Protein AF-A0A3S4TDV4-F1 (afdb_monomer)

Foldseek 3Di:
DDPVPCPPDDPLVCQVVPAADEDAQDLPCLLCVVVSDLLRAAYDQPPPDPPGPPPCRVVSVVVSCVVNVPDPVSVCSHHPPSVCVVVVDDCCVVPPPVCVDPVNVVVVCPPPDRDDDDPPPPPPVDPDVVVVVVVVCVVVVDDD

Structure (mmCIF, N/CA/C/O backbone):
data_AF-A0A3S4TDV4-F1
#
_entry.id   AF-A0A3S4TDV4-F1
#
loop_
_atom_site.group_PDB
_atom_site.id
_atom_site.type_symbol
_atom_site.label_atom_id
_atom_site.label_alt_id
_atom_site.label_comp_id
_atom_site.label_asym_id
_atom_site.label_entity_id
_atom_site.label_seq_id
_atom_site.pdbx_PDB_ins_code
_atom_site.Cartn_x
_atom_site.Cartn_y
_atom_site.Cartn_z
_atom_site.occupancy
_atom_site.B_iso_or_equiv
_atom_site.auth_seq_id
_atom_site.auth_comp_id
_atom_site.auth_asym_id
_atom_site.auth_atom_id
_atom_site.pdbx_PDB_model_num
ATOM 1 N N . MET A 1 1 ? 13.095 -25.043 -1.433 1.00 52.72 1 MET A N 1
ATOM 2 C CA . MET A 1 1 ? 14.035 -24.519 -2.448 1.00 52.72 1 MET A CA 1
ATOM 3 C C . MET A 1 1 ? 15.422 -25.060 -2.149 1.00 52.72 1 MET A C 1
ATOM 5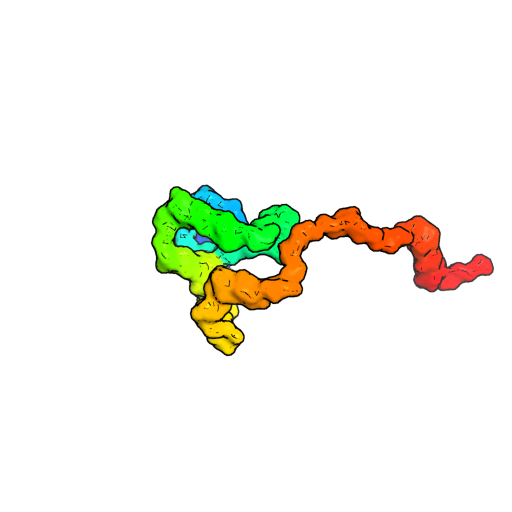 O O . MET A 1 1 ? 15.898 -24.873 -1.037 1.00 52.72 1 MET A O 1
ATOM 9 N N . ASP A 1 2 ? 16.032 -25.781 -3.090 1.00 49.34 2 ASP A N 1
ATOM 10 C CA . ASP A 1 2 ? 17.432 -26.214 -2.991 1.00 49.34 2 ASP A CA 1
ATOM 11 C C . ASP A 1 2 ? 18.361 -25.001 -3.207 1.00 49.34 2 ASP A C 1
AT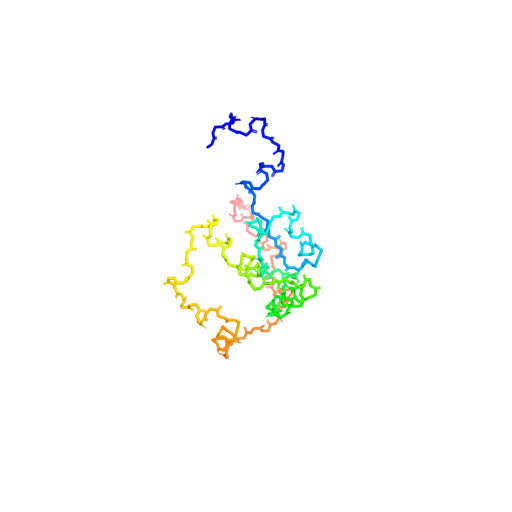OM 13 O O . ASP A 1 2 ? 18.101 -24.154 -4.064 1.00 49.34 2 ASP A O 1
ATOM 17 N N . ARG A 1 3 ? 19.457 -24.922 -2.440 1.00 55.34 3 ARG A N 1
ATOM 18 C CA . ARG A 1 3 ? 20.487 -23.867 -2.500 1.00 55.34 3 ARG A CA 1
ATOM 19 C C . ARG A 1 3 ? 21.127 -23.722 -3.891 1.00 55.34 3 ARG A C 1
ATOM 21 O O . ARG A 1 3 ? 21.822 -22.736 -4.130 1.00 55.34 3 ARG A O 1
ATOM 28 N N . ALA A 1 4 ? 20.915 -24.679 -4.794 1.00 60.81 4 ALA A N 1
ATOM 29 C CA . ALA A 1 4 ? 21.366 -24.628 -6.180 1.00 60.81 4 ALA A CA 1
ATOM 30 C C . ALA A 1 4 ? 20.599 -23.615 -7.061 1.00 60.81 4 ALA A C 1
ATOM 32 O O . ALA A 1 4 ? 21.203 -23.058 -7.973 1.00 60.81 4 ALA A O 1
ATOM 33 N N . GLY A 1 5 ? 19.318 -23.327 -6.786 1.00 66.56 5 GLY A N 1
ATOM 34 C CA . GLY A 1 5 ? 18.452 -22.558 -7.703 1.00 66.56 5 GLY A CA 1
ATOM 35 C C . GLY A 1 5 ? 18.740 -21.053 -7.802 1.00 66.56 5 GLY A C 1
ATOM 36 O O . GLY A 1 5 ? 18.458 -20.439 -8.826 1.00 66.56 5 GLY A O 1
ATOM 37 N N . LEU A 1 6 ? 19.341 -20.466 -6.764 1.00 72.94 6 LEU A N 1
ATOM 38 C CA . LEU A 1 6 ? 19.680 -19.036 -6.713 1.00 72.94 6 LEU A CA 1
ATOM 39 C C . LEU A 1 6 ? 21.114 -18.742 -7.185 1.00 72.94 6 LEU A C 1
ATOM 41 O O . LEU A 1 6 ? 21.485 -17.585 -7.386 1.00 72.94 6 LEU A O 1
ATOM 45 N N . ARG A 1 7 ? 21.959 -19.773 -7.344 1.00 74.12 7 ARG A N 1
ATOM 46 C CA . ARG A 1 7 ? 23.361 -19.589 -7.743 1.00 74.12 7 ARG A CA 1
ATOM 47 C C . ARG A 1 7 ? 23.437 -19.130 -9.199 1.00 74.12 7 ARG A C 1
ATOM 49 O O . ARG A 1 7 ? 22.991 -19.835 -10.093 1.00 74.12 7 ARG A O 1
ATOM 56 N N . GLY A 1 8 ? 24.065 -17.977 -9.429 1.00 81.88 8 GLY A N 1
ATOM 57 C CA . GLY A 1 8 ? 24.303 -17.426 -10.769 1.00 81.88 8 GLY A CA 1
ATOM 58 C C . GLY A 1 8 ? 23.221 -16.470 -11.278 1.00 81.88 8 GLY A C 1
ATOM 59 O O . GLY A 1 8 ? 23.403 -15.882 -12.341 1.00 81.88 8 GLY A O 1
ATOM 60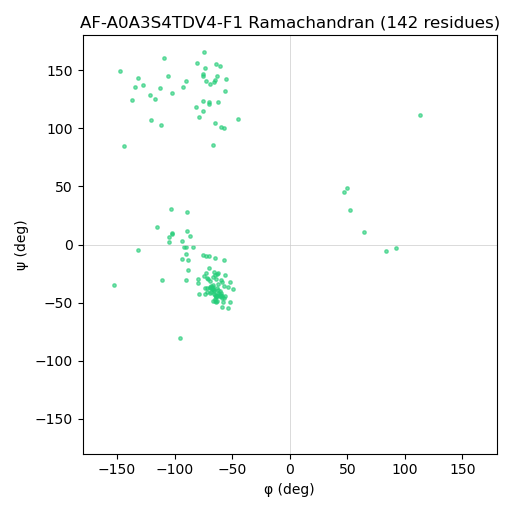 N N . GLN A 1 9 ? 22.136 -16.262 -10.527 1.00 85.69 9 GLN A N 1
ATOM 61 C CA . GLN A 1 9 ? 21.173 -15.209 -10.837 1.00 85.69 9 GLN A CA 1
ATOM 62 C C . GLN A 1 9 ? 21.728 -13.828 -10.461 1.00 85.69 9 GLN A C 1
ATOM 64 O O . GLN A 1 9 ? 22.456 -13.677 -9.477 1.00 85.69 9 GLN A O 1
ATOM 69 N N . ALA A 1 10 ? 21.358 -12.798 -11.227 1.00 91.31 10 ALA A N 1
ATOM 70 C CA . ALA A 1 10 ? 21.639 -11.419 -10.844 1.00 91.31 10 ALA A CA 1
ATOM 71 C C . ALA A 1 10 ? 20.872 -11.066 -9.559 1.00 91.31 10 ALA A C 1
ATOM 73 O O . ALA A 1 10 ? 19.706 -11.433 -9.419 1.00 91.31 10 ALA A O 1
ATOM 74 N N . ALA A 1 11 ? 21.491 -10.302 -8.654 1.00 90.94 11 ALA A N 1
ATOM 75 C CA . ALA A 1 11 ? 20.879 -9.920 -7.375 1.00 90.94 11 ALA A CA 1
ATOM 76 C C . ALA A 1 11 ? 19.498 -9.258 -7.545 1.00 90.94 11 ALA A C 1
ATOM 78 O O . ALA A 1 11 ? 18.582 -9.530 -6.777 1.00 90.94 11 ALA A O 1
ATOM 79 N N . LEU A 1 12 ? 19.324 -8.449 -8.595 1.00 90.06 12 LEU A N 1
ATOM 80 C CA . LEU A 1 12 ? 18.039 -7.831 -8.920 1.00 90.06 12 LEU A CA 1
ATOM 81 C C . LEU A 1 12 ? 16.971 -8.855 -9.345 1.00 90.06 12 LEU A C 1
ATOM 83 O O . LEU A 1 12 ? 15.802 -8.665 -9.031 1.00 90.06 12 LEU A O 1
ATOM 87 N N . GLY A 1 13 ? 17.355 -9.929 -10.042 1.00 91.06 13 GLY A N 1
ATOM 88 C CA . GLY A 1 13 ? 16.435 -11.016 -10.399 1.00 91.06 13 GLY A CA 1
ATOM 89 C C . GLY A 1 13 ? 15.943 -11.744 -9.152 1.00 91.06 13 GLY A C 1
ATOM 90 O O . GLY A 1 13 ? 14.741 -11.839 -8.932 1.00 91.06 13 GLY A O 1
ATOM 91 N N . VAL A 1 14 ? 16.877 -12.109 -8.268 1.00 93.19 14 VAL A N 1
ATOM 92 C CA . VAL A 1 14 ? 16.561 -12.706 -6.961 1.00 93.19 14 VAL A CA 1
ATOM 93 C C . VAL A 1 14 ? 15.632 -11.801 -6.148 1.00 93.19 14 VAL A C 1
ATOM 95 O O . VAL A 1 14 ? 14.659 -12.283 -5.576 1.00 93.19 14 VAL A O 1
ATOM 98 N N . PHE A 1 15 ? 15.899 -10.491 -6.113 1.00 93.75 15 PHE A N 1
ATOM 99 C CA . PHE A 1 15 ? 15.028 -9.525 -5.442 1.00 93.75 15 PHE A CA 1
ATOM 100 C C . PHE A 1 15 ? 13.608 -9.542 -6.027 1.00 93.75 15 PHE A C 1
ATOM 102 O O . PHE A 1 15 ? 12.643 -9.762 -5.299 1.00 93.75 15 PHE A O 1
ATOM 109 N N . ARG A 1 16 ? 13.483 -9.383 -7.350 1.00 92.94 16 ARG A N 1
ATOM 110 C CA . ARG A 1 16 ? 12.186 -9.302 -8.040 1.00 92.94 16 ARG A CA 1
ATOM 111 C C . ARG A 1 16 ? 11.356 -10.580 -7.933 1.00 92.94 16 ARG A C 1
ATOM 113 O O . ARG A 1 16 ? 10.133 -10.499 -7.934 1.00 92.94 16 ARG A O 1
ATOM 120 N N . GLU A 1 17 ? 11.992 -11.741 -7.827 1.00 92.81 17 GLU A N 1
ATOM 121 C CA . GLU A 1 17 ? 11.291 -13.028 -7.748 1.00 92.81 17 GLU A CA 1
ATOM 122 C C . GLU A 1 17 ? 10.931 -13.450 -6.317 1.00 92.81 17 GLU A C 1
ATOM 124 O O . GLU A 1 17 ? 10.037 -14.279 -6.133 1.00 92.81 17 GLU A O 1
ATOM 129 N N . HIS A 1 18 ? 11.616 -12.920 -5.297 1.00 93.88 18 HIS A N 1
ATOM 130 C CA . HIS A 1 18 ? 11.552 -13.494 -3.946 1.00 93.88 18 HIS A CA 1
ATOM 131 C C . HIS A 1 18 ? 11.304 -12.501 -2.813 1.00 93.88 18 HIS A C 1
ATOM 133 O O . HIS A 1 18 ? 11.130 -12.939 -1.676 1.00 93.88 18 HIS A O 1
ATOM 139 N N . PHE A 1 19 ? 11.257 -11.198 -3.091 1.00 96.19 19 PHE A N 1
ATOM 140 C CA . PHE A 1 19 ? 11.037 -10.182 -2.068 1.00 96.19 19 PHE A CA 1
ATOM 141 C C . PHE A 1 19 ? 9.796 -9.347 -2.377 1.00 96.19 19 PHE A C 1
ATOM 143 O O . PHE A 1 19 ? 9.651 -8.787 -3.465 1.00 96.19 19 PHE A O 1
ATOM 150 N N . LEU A 1 20 ? 8.923 -9.246 -1.377 1.00 97.56 20 LEU A N 1
ATOM 151 C CA . LEU A 1 20 ? 7.904 -8.213 -1.277 1.00 97.56 20 LEU A CA 1
ATOM 152 C C . LEU A 1 20 ? 8.397 -7.181 -0.262 1.00 97.56 20 LEU A C 1
ATOM 154 O O . LEU A 1 20 ? 8.826 -7.545 0.832 1.00 97.56 20 LEU A O 1
ATOM 158 N N . THR A 1 21 ? 8.348 -5.908 -0.627 1.00 96.81 21 THR A N 1
ATOM 159 C CA . THR A 1 21 ? 8.674 -4.787 0.255 1.00 96.81 21 THR A CA 1
ATOM 160 C C . THR A 1 21 ? 7.403 -4.081 0.679 1.00 96.81 21 THR A C 1
ATOM 162 O O . THR A 1 21 ? 6.480 -3.943 -0.128 1.00 96.81 21 THR A O 1
ATOM 165 N N . CYS A 1 22 ? 7.382 -3.591 1.910 1.00 96.19 22 CYS A N 1
ATOM 166 C CA . CYS A 1 22 ? 6.309 -2.766 2.430 1.00 96.19 22 CYS A CA 1
ATOM 167 C C . CYS A 1 22 ? 6.732 -1.305 2.625 1.00 96.19 22 CYS A C 1
ATOM 169 O O . CYS A 1 22 ? 7.925 -0.998 2.656 1.00 96.19 22 CYS A O 1
ATOM 171 N N . PHE A 1 23 ? 5.751 -0.407 2.707 1.00 95.62 23 PHE A N 1
ATOM 172 C CA . PHE A 1 23 ? 5.962 0.988 3.086 1.00 95.62 23 PHE A CA 1
ATOM 173 C C . PHE A 1 23 ? 4.753 1.538 3.851 1.00 95.62 23 PHE A C 1
ATOM 175 O O . PHE A 1 23 ? 3.617 1.154 3.567 1.00 95.62 23 PHE A O 1
ATOM 182 N N . ILE A 1 24 ? 5.013 2.477 4.766 1.00 93.38 24 ILE A N 1
ATOM 183 C CA . ILE A 1 24 ? 3.991 3.215 5.523 1.00 93.38 24 ILE A CA 1
ATOM 184 C C . ILE A 1 24 ? 3.715 4.543 4.805 1.00 93.38 24 ILE A C 1
ATOM 186 O O . ILE A 1 24 ? 2.783 4.637 4.008 1.00 93.38 24 ILE A O 1
ATOM 190 N N . ALA A 1 25 ? 4.580 5.541 5.011 1.00 87.00 25 ALA A N 1
ATOM 191 C CA . ALA A 1 25 ? 4.599 6.815 4.298 1.00 87.00 25 ALA A CA 1
ATOM 192 C C . ALA A 1 25 ? 5.952 6.970 3.593 1.00 87.00 25 ALA A C 1
ATOM 194 O O . ALA A 1 25 ? 6.968 7.202 4.245 1.00 87.00 25 ALA A O 1
ATOM 195 N N . ASP A 1 26 ? 5.984 6.827 2.267 1.00 93.69 26 ASP A N 1
ATOM 196 C CA . ASP A 1 26 ? 7.240 6.906 1.513 1.00 93.69 26 ASP A CA 1
ATOM 197 C C . ASP A 1 26 ? 7.067 7.571 0.135 1.00 93.69 26 ASP A C 1
ATOM 199 O O . ASP A 1 26 ? 6.921 6.893 -0.889 1.00 93.69 26 ASP A O 1
ATOM 203 N N . PRO A 1 27 ? 7.110 8.915 0.070 1.00 95.00 27 PRO A N 1
ATOM 204 C CA . PRO A 1 27 ? 7.056 9.636 -1.197 1.00 95.00 27 PRO A CA 1
ATOM 205 C C . PRO A 1 27 ? 8.183 9.260 -2.163 1.00 95.00 27 PRO A C 1
ATOM 207 O O . PRO A 1 27 ? 7.975 9.268 -3.375 1.00 95.00 27 PRO A O 1
ATOM 210 N N . VAL A 1 28 ? 9.371 8.921 -1.652 1.00 97.06 28 VAL A N 1
ATOM 211 C CA . VAL A 1 28 ? 10.551 8.625 -2.477 1.00 97.06 28 VAL A CA 1
ATOM 212 C C . VAL A 1 28 ? 10.471 7.209 -3.046 1.00 97.06 28 VAL A C 1
ATOM 214 O O . VAL A 1 28 ? 10.734 7.006 -4.236 1.00 97.06 28 VAL A O 1
ATOM 217 N N . GLY A 1 29 ? 10.062 6.232 -2.239 1.00 96.62 29 GLY A N 1
ATOM 218 C CA . GLY A 1 29 ? 9.795 4.867 -2.688 1.00 96.62 29 GLY A CA 1
ATOM 219 C C . GLY A 1 29 ? 8.703 4.829 -3.751 1.00 96.62 29 GLY A C 1
ATOM 220 O O . GLY A 1 29 ? 8.882 4.206 -4.797 1.00 96.62 29 GLY A O 1
ATOM 221 N N . VAL A 1 30 ? 7.619 5.591 -3.567 1.00 97.94 30 VAL A N 1
ATOM 222 C CA . VAL A 1 30 ? 6.552 5.698 -4.576 1.00 97.94 30 VAL A CA 1
ATOM 223 C C . VAL A 1 30 ? 7.028 6.426 -5.846 1.00 97.94 30 VAL A C 1
ATOM 225 O O . VAL A 1 30 ? 6.687 6.002 -6.958 1.00 97.94 30 VAL A O 1
ATOM 228 N N . ALA A 1 31 ? 7.874 7.455 -5.730 1.00 98.12 31 ALA A N 1
ATOM 229 C CA . ALA A 1 31 ? 8.505 8.107 -6.886 1.00 98.12 31 ALA A CA 1
ATOM 230 C C . ALA A 1 31 ? 9.409 7.148 -7.682 1.00 98.12 31 ALA A C 1
ATOM 232 O O . ALA A 1 31 ? 9.507 7.236 -8.906 1.00 98.12 31 ALA A O 1
ATOM 233 N N . THR A 1 32 ? 10.063 6.209 -6.993 1.00 97.81 32 THR A N 1
ATOM 234 C CA . THR A 1 32 ? 11.025 5.256 -7.574 1.00 97.81 32 THR A CA 1
ATOM 235 C C . THR A 1 32 ? 10.450 3.851 -7.788 1.00 97.81 32 THR A C 1
ATOM 237 O O . THR A 1 32 ? 11.179 2.933 -8.174 1.00 97.81 32 THR A O 1
ATOM 240 N N . ARG A 1 33 ? 9.131 3.677 -7.637 1.00 98.00 33 ARG A N 1
ATOM 241 C CA . ARG A 1 33 ? 8.421 2.384 -7.673 1.00 98.00 33 ARG A CA 1
ATOM 242 C C . ARG A 1 33 ? 8.712 1.513 -8.894 1.00 98.00 33 ARG A C 1
ATOM 244 O O . ARG A 1 33 ? 8.730 0.293 -8.786 1.00 98.00 33 ARG A O 1
ATOM 251 N N . HIS A 1 34 ? 8.977 2.103 -10.062 1.00 97.75 34 HIS A N 1
ATOM 252 C CA . HIS A 1 34 ? 9.315 1.339 -11.272 1.00 97.75 34 HIS A CA 1
ATOM 253 C C . HIS A 1 34 ? 10.736 0.769 -11.246 1.00 97.75 34 HIS A C 1
ATOM 255 O O . HIS A 1 34 ? 10.990 -0.262 -11.868 1.00 97.75 34 HIS A O 1
ATOM 261 N N . GLN A 1 35 ? 11.660 1.406 -10.521 1.00 96.38 35 GLN A N 1
ATOM 262 C CA . GLN A 1 35 ? 13.019 0.891 -10.332 1.00 96.38 35 GLN A CA 1
ATOM 263 C C . GLN A 1 35 ? 13.013 -0.305 -9.375 1.00 96.38 35 GLN A C 1
ATOM 265 O O . GLN A 1 35 ? 13.644 -1.325 -9.667 1.00 96.38 35 GLN A O 1
ATOM 270 N N . ILE A 1 36 ? 12.243 -0.192 -8.288 1.00 96.06 36 ILE A N 1
ATOM 271 C CA . ILE A 1 36 ? 11.998 -1.268 -7.319 1.00 96.06 36 ILE A CA 1
ATOM 272 C C . ILE A 1 36 ? 11.256 -2.428 -8.006 1.00 96.06 36 ILE A C 1
ATOM 274 O O . ILE A 1 36 ? 11.698 -3.574 -7.964 1.00 96.06 36 ILE A O 1
ATOM 278 N N . GLY A 1 37 ? 10.181 -2.102 -8.723 1.00 97.31 37 GLY A N 1
ATOM 279 C CA . GLY A 1 37 ? 9.235 -3.035 -9.323 1.00 97.31 37 GLY A CA 1
ATOM 280 C C . GLY A 1 37 ? 7.876 -2.902 -8.641 1.00 97.31 37 GLY A C 1
ATOM 281 O O . GLY A 1 37 ? 7.722 -3.286 -7.489 1.00 97.31 37 GLY A O 1
ATOM 282 N N . VAL A 1 38 ? 6.872 -2.386 -9.357 1.00 97.94 38 VAL A N 1
ATOM 283 C CA . VAL A 1 38 ? 5.527 -2.137 -8.796 1.00 97.94 38 VAL A CA 1
ATOM 284 C C . VAL A 1 38 ? 4.876 -3.420 -8.276 1.00 97.94 38 VAL A C 1
ATOM 286 O O . VAL A 1 38 ? 4.133 -3.386 -7.305 1.00 97.94 38 VAL A O 1
ATOM 289 N N . ASP A 1 39 ? 5.183 -4.569 -8.877 1.00 97.88 39 ASP A N 1
ATOM 290 C CA . ASP A 1 39 ? 4.707 -5.887 -8.443 1.00 97.88 39 ASP A CA 1
ATOM 291 C C . ASP A 1 39 ? 5.375 -6.391 -7.138 1.00 97.88 39 ASP A C 1
ATOM 293 O O . ASP A 1 39 ? 4.931 -7.370 -6.535 1.00 97.88 39 ASP A O 1
ATOM 297 N N . ASN A 1 40 ? 6.422 -5.719 -6.663 1.00 97.69 40 ASN A N 1
ATOM 298 C CA . ASN A 1 40 ? 7.160 -6.072 -5.451 1.00 97.69 40 ASN A CA 1
ATOM 299 C C . ASN A 1 40 ? 6.841 -5.149 -4.265 1.00 97.69 40 ASN A C 1
ATOM 301 O O . ASN A 1 40 ? 7.475 -5.284 -3.226 1.00 97.69 40 ASN A O 1
ATOM 305 N N . ILE A 1 41 ? 5.871 -4.237 -4.391 1.00 98.12 41 ILE A N 1
ATOM 306 C CA . ILE A 1 41 ? 5.539 -3.245 -3.359 1.00 98.12 41 ILE A CA 1
ATOM 307 C C . ILE A 1 41 ? 4.148 -3.517 -2.776 1.00 98.12 41 ILE A C 1
ATOM 309 O O . ILE A 1 41 ? 3.192 -3.719 -3.521 1.00 98.12 41 ILE A O 1
ATOM 313 N N . CYS A 1 42 ? 4.020 -3.472 -1.454 1.00 97.88 42 CYS A N 1
ATOM 314 C CA . CYS A 1 42 ? 2.750 -3.506 -0.735 1.00 97.88 42 CYS A CA 1
ATOM 315 C C . CYS A 1 42 ? 2.681 -2.329 0.243 1.00 97.88 42 CYS A C 1
ATOM 317 O O . CYS A 1 42 ? 3.652 -2.033 0.923 1.00 97.88 42 CYS A O 1
ATOM 319 N N . TRP A 1 43 ? 1.551 -1.649 0.345 1.00 97.44 43 TRP A N 1
ATOM 320 C CA . TRP A 1 43 ? 1.341 -0.691 1.421 1.00 97.44 43 TRP A CA 1
ATOM 321 C C . TRP A 1 43 ? 1.071 -1.430 2.737 1.00 97.44 43 TRP A C 1
ATOM 323 O O . TRP A 1 43 ? 0.430 -2.485 2.739 1.00 97.44 43 TRP A O 1
ATOM 333 N N . GLU A 1 44 ? 1.537 -0.871 3.851 1.00 95.31 44 GLU A N 1
ATOM 334 C CA . GLU A 1 44 ? 1.206 -1.334 5.195 1.00 95.31 44 GLU A CA 1
ATOM 335 C C . GLU A 1 44 ? 0.792 -0.169 6.100 1.00 95.31 44 GLU A C 1
ATOM 337 O O . GLU A 1 44 ? 1.330 0.933 6.029 1.00 95.31 44 GLU A O 1
ATOM 342 N N . ALA A 1 45 ? -0.177 -0.421 6.981 1.00 93.31 45 ALA A N 1
ATOM 343 C CA . ALA A 1 45 ? -0.641 0.583 7.936 1.00 93.31 45 ALA A CA 1
ATOM 344 C C . ALA A 1 45 ? 0.282 0.721 9.153 1.00 93.31 45 ALA A C 1
ATOM 346 O O . ALA A 1 45 ? 0.308 1.780 9.773 1.00 93.31 45 ALA A O 1
ATOM 347 N N . ASP A 1 46 ? 0.949 -0.377 9.520 1.00 93.44 46 ASP A N 1
ATOM 348 C CA . ASP A 1 46 ? 1.777 -0.537 10.722 1.00 93.44 46 ASP A CA 1
ATOM 349 C C . ASP A 1 46 ? 1.083 -0.162 12.051 1.00 93.44 46 ASP A C 1
ATOM 351 O O . ASP A 1 46 ? 1.684 0.277 13.028 1.00 93.44 46 ASP A O 1
ATOM 355 N N . TYR A 1 47 ? -0.239 -0.324 12.110 1.00 90.44 47 TYR A N 1
ATOM 356 C CA . TYR A 1 47 ? -1.011 -0.095 13.331 1.00 90.44 47 TYR A CA 1
ATOM 357 C C . TYR A 1 47 ? -0.702 -1.168 14.400 1.00 90.44 47 TYR A C 1
ATOM 359 O O . TYR A 1 47 ? -0.702 -2.354 14.061 1.00 90.44 47 TYR A O 1
ATOM 367 N N . PRO A 1 48 ? -0.543 -0.819 15.697 1.00 91.12 48 PRO A N 1
ATOM 368 C CA . PRO A 1 48 ? -0.753 0.493 16.317 1.00 91.12 48 PRO A CA 1
ATOM 369 C C . PRO A 1 48 ? 0.546 1.263 16.611 1.00 91.12 48 PRO A C 1
ATOM 371 O O . PRO A 1 48 ? 0.600 1.990 17.607 1.00 91.12 48 PRO A O 1
ATOM 374 N N . HIS A 1 49 ? 1.610 1.089 15.821 1.00 88.88 49 HIS A N 1
ATOM 375 C CA . HIS A 1 49 ? 2.864 1.789 16.092 1.00 88.88 49 HIS A CA 1
ATOM 376 C C . HIS A 1 49 ? 2.697 3.315 16.042 1.00 88.88 49 HIS A C 1
ATOM 378 O O . HIS A 1 49 ? 1.791 3.859 15.403 1.00 88.88 49 HIS A O 1
ATOM 384 N N . SER A 1 50 ? 3.565 4.023 16.768 1.00 84.69 50 SER A N 1
ATOM 385 C CA . SER A 1 50 ? 3.492 5.483 16.918 1.00 84.69 50 SER A CA 1
ATOM 386 C C . SER A 1 50 ? 3.742 6.251 15.621 1.00 84.69 50 SER A C 1
ATOM 388 O O . SER A 1 50 ? 3.331 7.400 15.504 1.00 84.69 50 SER A O 1
ATOM 390 N N . ASP A 1 51 ? 4.449 5.630 14.687 1.00 85.81 51 ASP A N 1
ATOM 391 C CA . ASP A 1 51 ? 4.743 6.098 13.335 1.00 85.81 51 ASP A CA 1
ATOM 392 C C . ASP A 1 51 ? 3.740 5.580 12.291 1.00 85.81 51 ASP A C 1
ATOM 394 O O . ASP A 1 51 ? 3.856 5.910 11.110 1.00 85.81 51 ASP A O 1
ATOM 398 N N . SER A 1 52 ? 2.713 4.833 12.714 1.00 88.81 52 SER A N 1
ATOM 399 C CA . SER A 1 52 ? 1.585 4.495 11.849 1.00 88.81 52 SER A CA 1
ATOM 400 C C . SER A 1 52 ? 0.810 5.746 11.437 1.00 88.81 52 SER A C 1
ATOM 402 O O . SER A 1 52 ? 0.751 6.754 12.143 1.00 88.81 52 SER A O 1
ATOM 404 N N . MET A 1 53 ? 0.127 5.658 10.298 1.00 90.62 53 MET A N 1
ATOM 405 C CA . MET A 1 53 ? -0.723 6.746 9.808 1.00 90.62 53 MET A CA 1
ATOM 406 C C . MET A 1 53 ? -2.155 6.692 10.365 1.00 90.62 53 MET A C 1
ATOM 408 O O . MET A 1 53 ? -3.026 7.439 9.914 1.00 90.62 53 MET A O 1
ATOM 412 N N . TRP A 1 54 ? -2.448 5.806 11.323 1.00 91.00 54 TRP A N 1
ATOM 413 C CA . TRP A 1 54 ? -3.792 5.675 11.887 1.00 91.00 54 TRP A CA 1
ATOM 414 C C . TRP A 1 54 ? -4.217 6.937 12.667 1.00 91.00 54 TRP A C 1
ATOM 416 O O . TRP A 1 54 ? -3.418 7.485 13.425 1.00 91.00 54 TRP A O 1
ATOM 426 N N . PRO A 1 55 ? -5.483 7.392 12.563 1.00 92.38 55 PRO A N 1
ATOM 427 C CA . PRO A 1 55 ? -6.576 6.839 11.756 1.00 92.38 55 PRO A CA 1
ATOM 428 C C . PRO A 1 55 ? -6.667 7.420 10.336 1.00 92.38 55 PRO A C 1
ATOM 430 O O . PRO A 1 55 ? -7.543 7.004 9.579 1.00 92.38 55 PRO A O 1
ATOM 433 N N . GLY A 1 56 ? -5.812 8.377 9.969 1.00 93.00 56 GLY A N 1
ATOM 434 C CA . GLY A 1 56 ? -5.823 9.099 8.687 1.00 93.00 56 GLY A CA 1
ATOM 435 C C . GLY A 1 56 ? -5.000 8.438 7.576 1.00 93.00 56 GLY A C 1
ATOM 436 O O . GLY A 1 56 ? -4.424 9.135 6.743 1.00 93.00 56 GLY A O 1
ATOM 437 N N . ALA A 1 57 ? -4.850 7.112 7.621 1.00 94.50 57 ALA A N 1
ATOM 438 C CA . ALA A 1 57 ? -3.976 6.373 6.716 1.00 94.50 57 ALA A CA 1
ATOM 439 C C . ALA A 1 57 ? -4.390 6.476 5.236 1.00 94.50 57 ALA A C 1
ATOM 441 O O . ALA A 1 57 ? -3.512 6.734 4.414 1.00 94.50 57 ALA A O 1
ATOM 442 N N . PRO A 1 58 ? -5.682 6.341 4.871 1.00 95.06 58 PRO A N 1
ATOM 443 C CA . PRO A 1 58 ? -6.106 6.490 3.481 1.00 95.06 58 PRO A CA 1
ATOM 444 C C . PRO A 1 58 ? -5.793 7.865 2.883 1.00 95.06 58 PRO A C 1
ATOM 446 O O . PRO A 1 58 ? -5.336 7.943 1.748 1.00 95.06 58 PRO A O 1
ATOM 449 N N . GLU A 1 59 ? -6.011 8.937 3.646 1.00 95.06 59 GLU A N 1
ATOM 450 C CA . GLU A 1 59 ? -5.861 10.314 3.170 1.00 95.06 59 GLU A CA 1
ATOM 451 C C . GLU A 1 59 ? -4.380 10.682 2.974 1.00 95.06 59 GLU A C 1
ATOM 453 O O . GLU A 1 59 ? -4.010 11.282 1.967 1.00 95.06 59 GLU A O 1
ATOM 458 N N . GLN A 1 60 ? -3.509 10.258 3.895 1.00 95.00 60 GLN A N 1
ATOM 459 C CA . GLN A 1 60 ? -2.058 10.436 3.745 1.00 95.00 60 GLN A CA 1
ATOM 460 C C . GLN A 1 60 ? -1.500 9.607 2.581 1.00 95.00 60 GLN A C 1
ATOM 462 O O . GLN A 1 60 ? -0.642 10.074 1.831 1.00 95.00 60 GLN A O 1
ATOM 467 N N . LEU A 1 61 ? -2.006 8.386 2.388 1.00 96.06 61 LEU A N 1
ATOM 468 C CA . LEU A 1 61 ? -1.605 7.546 1.263 1.00 96.06 61 LEU A CA 1
ATOM 469 C C . LEU A 1 61 ? -2.042 8.146 -0.086 1.00 96.06 61 LEU A C 1
ATOM 471 O O . LEU A 1 61 ? -1.271 8.132 -1.049 1.00 96.06 61 LEU A O 1
ATOM 475 N N . GLU A 1 62 ? -3.249 8.715 -0.154 1.00 96.31 62 GLU A N 1
ATOM 476 C CA . GLU A 1 62 ? -3.756 9.421 -1.337 1.00 96.31 62 GLU A CA 1
ATOM 477 C C . GLU A 1 62 ? -2.877 10.625 -1.713 1.00 96.31 62 GLU A C 1
ATOM 479 O O . GLU A 1 62 ? -2.590 10.824 -2.898 1.00 96.31 62 GLU A O 1
ATOM 484 N N . GLU A 1 63 ? -2.383 11.393 -0.735 1.00 96.62 63 GLU A N 1
ATOM 485 C CA . GLU A 1 63 ? -1.451 12.505 -0.974 1.00 96.62 63 GLU A CA 1
ATOM 486 C C . GLU A 1 63 ? -0.148 12.023 -1.636 1.00 96.62 63 GLU A C 1
ATOM 488 O O . GLU A 1 63 ? 0.326 12.606 -2.622 1.00 96.62 63 GLU A O 1
ATOM 493 N N . VAL A 1 64 ? 0.411 10.910 -1.150 1.00 96.81 64 VAL A N 1
ATOM 494 C CA . VAL A 1 64 ? 1.626 10.306 -1.716 1.00 96.81 64 VAL A CA 1
ATOM 495 C C . VAL A 1 64 ? 1.397 9.825 -3.151 1.00 96.81 64 VAL A C 1
ATOM 497 O O . VAL A 1 64 ? 2.230 10.072 -4.028 1.00 96.81 64 VAL A O 1
ATOM 500 N N . PHE A 1 65 ? 0.274 9.162 -3.427 1.00 97.56 65 PHE A N 1
ATOM 501 C CA . PHE A 1 65 ? -0.036 8.694 -4.779 1.00 97.56 65 PHE A CA 1
ATOM 502 C C . PHE A 1 65 ? -0.328 9.841 -5.748 1.00 97.56 65 PHE A C 1
ATOM 504 O O . PHE A 1 65 ? 0.176 9.834 -6.874 1.00 97.56 65 PHE A O 1
ATOM 511 N N . THR A 1 66 ? -1.067 10.855 -5.302 1.00 97.62 66 THR A N 1
ATOM 512 C CA . THR A 1 66 ? -1.409 12.025 -6.118 1.00 97.62 66 THR A CA 1
ATOM 513 C C . THR A 1 66 ? -0.163 12.828 -6.479 1.00 97.62 66 THR A C 1
ATOM 515 O O . THR A 1 66 ? 0.048 13.148 -7.650 1.00 97.62 66 THR A O 1
ATOM 518 N N . SER A 1 67 ? 0.713 13.097 -5.505 1.00 97.25 67 SER A N 1
ATOM 519 C CA . SER A 1 67 ? 1.965 13.838 -5.730 1.00 97.25 67 SER A CA 1
ATOM 520 C C . SER A 1 67 ? 2.933 13.129 -6.686 1.00 97.25 67 SER A C 1
ATOM 522 O O . SER A 1 67 ? 3.731 13.787 -7.352 1.00 97.25 67 SER A O 1
ATOM 524 N N . ASN A 1 68 ? 2.823 11.803 -6.810 1.00 97.25 68 ASN A N 1
ATOM 525 C CA . ASN A 1 68 ? 3.632 10.975 -7.706 1.00 97.25 68 ASN A CA 1
ATOM 526 C C . ASN A 1 68 ? 2.908 10.541 -8.992 1.00 97.25 68 ASN A C 1
ATOM 528 O O . ASN A 1 68 ? 3.433 9.695 -9.727 1.00 97.25 68 ASN A O 1
ATOM 532 N N . ALA A 1 69 ? 1.720 11.099 -9.261 1.00 97.69 69 ALA A N 1
ATOM 533 C CA . ALA A 1 69 ? 0.880 10.780 -10.417 1.00 97.69 69 ALA A CA 1
ATOM 534 C C . ALA A 1 69 ? 0.726 9.262 -10.641 1.00 97.69 69 ALA A C 1
ATOM 536 O O . ALA A 1 69 ? 0.906 8.751 -11.751 1.00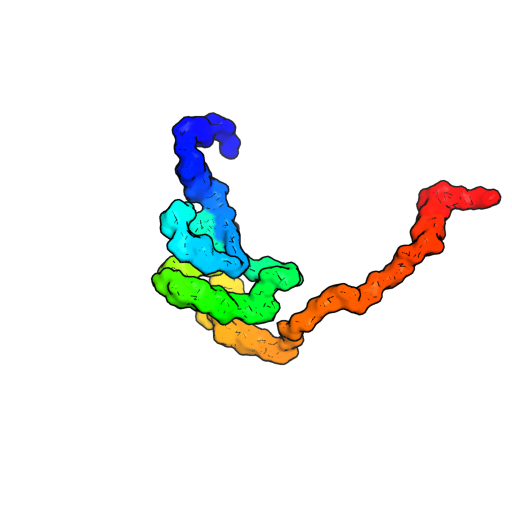 97.69 69 ALA A O 1
ATOM 537 N N . VAL A 1 70 ? 0.463 8.521 -9.561 1.00 98.50 70 VAL A N 1
ATOM 538 C CA . VAL A 1 70 ? 0.311 7.065 -9.626 1.00 98.50 70 VAL A CA 1
ATOM 539 C C . VAL A 1 70 ? -1.057 6.730 -10.235 1.00 98.50 70 VAL A C 1
ATOM 541 O O . VAL A 1 70 ? -2.071 7.186 -9.715 1.00 98.50 70 VAL A O 1
ATOM 544 N N . PRO A 1 71 ? -1.123 5.948 -11.325 1.00 98.44 71 PRO A N 1
ATOM 545 C CA . PRO A 1 71 ? -2.394 5.545 -11.917 1.00 98.44 71 PRO A CA 1
ATOM 546 C C . PRO A 1 71 ? -3.104 4.484 -11.062 1.00 98.44 71 PRO A C 1
ATOM 548 O O . PRO A 1 71 ? -2.450 3.641 -10.445 1.00 98.44 71 PRO A O 1
ATOM 551 N N . ASP A 1 72 ? -4.437 4.445 -11.123 1.00 98.12 72 ASP A N 1
ATOM 552 C CA . ASP A 1 72 ? -5.295 3.530 -10.347 1.00 98.12 72 ASP A CA 1
ATOM 553 C C . ASP A 1 72 ? -4.863 2.059 -10.409 1.00 98.12 72 ASP A C 1
ATOM 555 O O . ASP A 1 72 ? -4.912 1.342 -9.413 1.00 98.12 72 ASP A O 1
ATOM 559 N N . ALA A 1 73 ? -4.401 1.591 -11.572 1.00 98.50 73 ALA A N 1
ATOM 560 C CA . ALA A 1 73 ? -3.935 0.215 -11.733 1.00 98.50 73 ALA A CA 1
ATOM 561 C C . ALA A 1 73 ? -2.708 -0.099 -10.857 1.00 98.50 73 ALA A C 1
ATOM 563 O O . ALA A 1 73 ? -2.593 -1.196 -10.318 1.00 98.50 73 ALA A O 1
ATOM 564 N N . GLU A 1 74 ? -1.790 0.855 -10.691 1.00 98.62 74 GLU A N 1
ATOM 565 C CA . GLU A 1 74 ? -0.621 0.687 -9.823 1.00 98.62 74 GLU A CA 1
ATOM 566 C C . GLU A 1 74 ? -0.982 0.897 -8.349 1.00 98.62 74 GLU A C 1
ATOM 568 O O . GLU A 1 74 ? -0.437 0.204 -7.490 1.00 98.62 74 GLU A O 1
ATOM 573 N N . ILE A 1 75 ? -1.940 1.786 -8.059 1.00 98.25 75 ILE A N 1
ATOM 574 C CA . ILE A 1 75 ? -2.519 1.929 -6.716 1.00 98.25 75 ILE A CA 1
ATOM 575 C C . ILE A 1 75 ? -3.120 0.593 -6.272 1.00 98.25 75 ILE A C 1
ATOM 577 O O . ILE A 1 75 ? -2.782 0.112 -5.194 1.00 98.25 75 ILE A O 1
ATOM 581 N N . ASN A 1 76 ? -3.939 -0.056 -7.104 1.00 98.12 76 ASN A N 1
ATOM 582 C CA . ASN A 1 76 ? -4.540 -1.355 -6.782 1.00 98.12 76 ASN A CA 1
ATOM 583 C C . ASN A 1 76 ? -3.478 -2.427 -6.512 1.00 98.12 76 ASN A C 1
ATOM 585 O O . ASN A 1 76 ? -3.566 -3.142 -5.510 1.00 98.12 76 ASN A O 1
ATOM 589 N N . LYS A 1 77 ? -2.433 -2.490 -7.351 1.00 98.56 77 LYS A N 1
ATOM 590 C CA . LYS A 1 77 ? -1.289 -3.384 -7.131 1.00 98.56 77 LYS A CA 1
ATOM 591 C C . LYS A 1 77 ? -0.669 -3.193 -5.758 1.00 98.56 77 LYS A C 1
ATOM 593 O O . LYS A 1 77 ? -0.571 -4.155 -4.998 1.00 98.56 77 LYS A O 1
ATOM 598 N N . MET A 1 78 ? -0.286 -1.960 -5.440 1.00 98.31 78 MET A N 1
ATOM 599 C CA . MET A 1 78 ? 0.417 -1.654 -4.198 1.00 98.31 78 MET A CA 1
ATOM 600 C C . MET A 1 78 ? -0.486 -1.741 -2.965 1.00 98.31 78 MET A C 1
ATOM 602 O O . MET A 1 78 ? 0.006 -2.059 -1.893 1.00 98.31 78 MET A O 1
ATOM 606 N N . THR A 1 79 ? -1.790 -1.490 -3.083 1.00 97.00 79 THR A N 1
ATOM 607 C CA . THR A 1 79 ? -2.696 -1.459 -1.921 1.00 97.00 79 THR A CA 1
ATOM 608 C C . THR A 1 79 ? -3.321 -2.808 -1.587 1.00 97.00 79 THR A C 1
ATOM 610 O O . THR A 1 79 ? -3.579 -3.058 -0.412 1.00 97.00 79 THR A O 1
ATOM 613 N N . PHE A 1 80 ? -3.560 -3.694 -2.566 1.00 97.06 80 PHE A N 1
ATOM 614 C CA . PHE A 1 80 ? -4.148 -5.005 -2.263 1.00 97.06 80 PHE A CA 1
ATOM 615 C C . PHE A 1 80 ? -3.793 -6.140 -3.237 1.00 97.06 80 PHE A C 1
ATOM 617 O O . PHE A 1 80 ? -3.630 -7.269 -2.778 1.00 97.06 80 PHE A O 1
ATOM 624 N N . GLU A 1 81 ? -3.637 -5.916 -4.549 1.00 98.31 81 GLU A N 1
ATOM 625 C CA . GLU A 1 81 ? -3.477 -7.045 -5.494 1.00 98.31 81 GLU A CA 1
ATOM 626 C C . GLU A 1 81 ? -2.142 -7.783 -5.304 1.00 98.31 81 GLU A C 1
ATOM 628 O O . GLU A 1 81 ? -2.093 -9.013 -5.402 1.00 98.31 81 GLU A O 1
ATOM 633 N N . ASN A 1 82 ? -1.060 -7.066 -4.974 1.00 98.44 82 ASN A N 1
ATOM 634 C CA . ASN A 1 82 ? 0.212 -7.708 -4.642 1.00 98.44 82 ASN A CA 1
ATOM 635 C C . ASN A 1 82 ? 0.085 -8.535 -3.359 1.00 98.44 82 ASN A C 1
ATOM 637 O O . ASN A 1 82 ? 0.537 -9.679 -3.343 1.00 98.44 82 ASN A O 1
ATOM 641 N N . ALA A 1 83 ? -0.574 -8.013 -2.319 1.00 97.56 83 ALA A N 1
ATOM 642 C CA . ALA A 1 83 ? -0.829 -8.766 -1.091 1.00 97.56 83 ALA A CA 1
ATOM 643 C C . ALA A 1 83 ? -1.629 -10.046 -1.380 1.00 97.56 83 ALA A C 1
ATOM 645 O O . ALA A 1 83 ? -1.233 -11.126 -0.944 1.00 97.56 83 ALA A O 1
ATOM 646 N N . MET A 1 84 ? -2.691 -9.952 -2.188 1.00 97.75 84 MET A N 1
ATOM 647 C CA . MET A 1 84 ? -3.488 -11.113 -2.595 1.00 97.75 84 MET A CA 1
ATOM 648 C C . MET A 1 84 ? -2.637 -12.183 -3.283 1.00 97.75 84 MET A C 1
ATOM 650 O O . MET A 1 84 ? -2.733 -13.366 -2.952 1.00 97.75 84 MET A O 1
ATOM 654 N N . ARG A 1 85 ? -1.772 -11.770 -4.220 1.00 97.56 85 ARG A N 1
ATOM 655 C CA . ARG A 1 85 ? -0.889 -12.682 -4.956 1.00 97.56 85 ARG A CA 1
ATOM 656 C C . ARG A 1 85 ? 0.162 -13.326 -4.050 1.00 97.56 85 ARG A C 1
ATOM 658 O O . ARG A 1 85 ? 0.346 -14.537 -4.117 1.00 97.56 85 ARG A O 1
ATOM 665 N N . TRP A 1 86 ? 0.861 -12.538 -3.234 1.00 97.19 86 TRP A N 1
ATOM 666 C CA . TRP A 1 86 ? 1.974 -13.016 -2.403 1.00 97.19 86 TRP A CA 1
ATOM 667 C C . TRP A 1 86 ? 1.509 -13.876 -1.225 1.00 97.19 86 TRP A C 1
ATOM 669 O O . TRP A 1 86 ? 2.158 -14.871 -0.906 1.00 97.19 86 TRP A O 1
ATOM 679 N N . TYR A 1 87 ? 0.376 -13.533 -0.611 1.00 96.62 87 TYR A N 1
ATOM 680 C CA . TYR A 1 87 ? -0.185 -14.287 0.513 1.00 96.62 87 TYR A CA 1
ATOM 681 C C . TYR A 1 87 ? -1.178 -15.372 0.086 1.00 96.62 87 TYR A C 1
ATOM 683 O O . TYR A 1 87 ? -1.662 -16.116 0.937 1.00 96.62 87 TYR A O 1
ATOM 691 N N . ASN A 1 88 ? -1.461 -15.488 -1.218 1.00 97.19 88 ASN A N 1
ATOM 692 C CA . ASN A 1 88 ? -2.438 -16.422 -1.774 1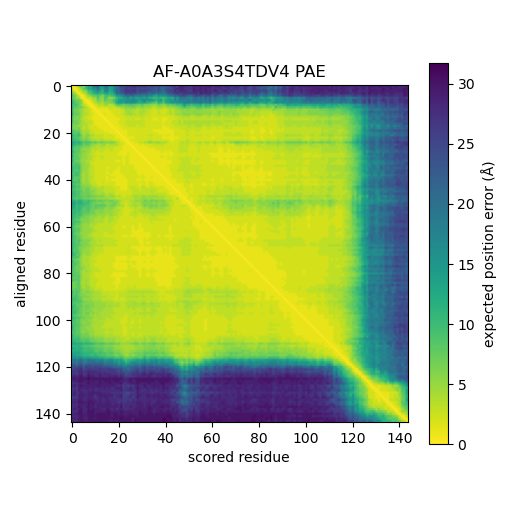.00 97.19 88 ASN A CA 1
ATOM 693 C C . ASN A 1 88 ? -3.787 -16.342 -1.033 1.00 97.19 88 ASN A C 1
ATOM 695 O O . ASN A 1 88 ? -4.342 -17.350 -0.588 1.00 97.19 88 ASN A O 1
ATOM 699 N N . TRP A 1 89 ? -4.279 -15.115 -0.860 1.00 96.44 89 TRP A N 1
ATOM 700 C CA . TRP A 1 89 ? -5.473 -14.811 -0.078 1.00 96.44 89 TRP A CA 1
ATOM 701 C C . TRP A 1 89 ? -6.382 -13.843 -0.829 1.00 96.44 89 TRP A C 1
ATOM 703 O O . TRP A 1 89 ? -5.915 -12.851 -1.383 1.00 96.44 89 TRP A O 1
ATOM 713 N N . ASP A 1 90 ? -7.684 -14.130 -0.833 1.00 96.81 90 ASP A N 1
ATOM 714 C CA . ASP A 1 90 ? -8.697 -13.273 -1.443 1.00 96.81 90 ASP A CA 1
ATOM 715 C C . ASP A 1 90 ? -9.596 -12.648 -0.360 1.00 96.81 90 ASP A C 1
ATOM 717 O O . ASP A 1 90 ? -10.492 -13.332 0.157 1.00 96.81 90 ASP A O 1
ATOM 721 N N . PRO A 1 91 ? -9.400 -11.357 -0.014 1.00 95.75 91 PRO A N 1
ATOM 722 C CA . PRO A 1 91 ? -10.241 -10.673 0.964 1.00 95.75 91 PRO A CA 1
ATOM 723 C C . PRO A 1 91 ? -11.697 -10.579 0.506 1.00 95.75 91 PRO A C 1
ATOM 725 O O . PRO A 1 91 ? -12.599 -10.507 1.344 1.00 95.75 91 PRO A O 1
ATOM 728 N N . PHE A 1 92 ? -11.956 -10.616 -0.806 1.00 97.19 92 PHE A N 1
ATOM 729 C CA . PHE A 1 92 ? -13.293 -10.399 -1.347 1.00 97.19 92 PHE A CA 1
ATOM 730 C C . PHE A 1 92 ? -14.236 -11.591 -1.153 1.00 97.19 92 PHE A C 1
ATOM 732 O O . PHE A 1 92 ? -15.447 -11.466 -1.329 1.00 97.19 92 PHE A O 1
ATOM 739 N N . THR A 1 93 ? -13.704 -12.725 -0.692 1.00 97.50 93 THR A N 1
ATOM 740 C CA . THR A 1 93 ? -14.504 -13.845 -0.174 1.00 97.50 93 THR A CA 1
ATOM 741 C C . THR A 1 93 ? -15.167 -13.534 1.174 1.00 97.50 93 THR A C 1
ATOM 743 O O . THR A 1 93 ? -16.146 -14.184 1.539 1.00 97.50 93 THR A O 1
ATOM 746 N N . HIS A 1 94 ? -14.657 -12.536 1.904 1.00 96.25 94 HIS A N 1
ATOM 747 C CA . HIS A 1 94 ? -15.133 -12.137 3.230 1.00 96.25 94 HIS A CA 1
ATOM 748 C C . HIS A 1 94 ? -15.832 -10.773 3.237 1.00 96.25 94 HIS A C 1
ATOM 750 O O . HIS A 1 94 ? -16.734 -10.559 4.045 1.00 96.25 94 HIS A O 1
ATOM 756 N N . ILE A 1 95 ? -15.438 -9.859 2.347 1.00 97.00 95 ILE A N 1
ATOM 757 C CA . ILE A 1 95 ? -16.040 -8.529 2.211 1.00 97.00 95 ILE A CA 1
ATOM 758 C C . ILE A 1 95 ? -16.229 -8.179 0.728 1.00 97.00 95 ILE A C 1
ATOM 760 O O . ILE A 1 95 ? -15.255 -8.188 -0.017 1.00 97.00 95 ILE A O 1
ATOM 764 N N . PRO A 1 96 ? -17.441 -7.842 0.254 1.00 97.69 96 PRO A N 1
ATOM 765 C CA . PRO A 1 96 ? -17.626 -7.405 -1.129 1.00 97.69 96 PRO A CA 1
ATOM 766 C C . PRO A 1 96 ? -16.729 -6.208 -1.463 1.00 97.69 96 PRO A C 1
ATOM 768 O O . PRO A 1 96 ? -16.558 -5.312 -0.633 1.00 97.69 96 PRO A O 1
ATOM 771 N N . LYS A 1 97 ? -16.182 -6.153 -2.682 1.00 95.75 97 LYS A N 1
ATOM 772 C CA . LYS A 1 97 ? -15.221 -5.109 -3.076 1.00 95.75 97 LYS A CA 1
ATOM 773 C C . LYS A 1 97 ? -15.784 -3.696 -2.904 1.00 95.75 97 LYS A C 1
ATOM 775 O O . LYS A 1 97 ? -15.070 -2.795 -2.476 1.00 95.75 97 LYS A O 1
ATOM 780 N N . GLU A 1 98 ? -17.075 -3.512 -3.154 1.00 96.88 98 GLU A N 1
ATOM 781 C CA . GLU A 1 98 ? -17.776 -2.234 -2.995 1.00 96.88 98 GLU A CA 1
ATOM 782 C C . GLU A 1 98 ? -17.862 -1.799 -1.520 1.00 96.88 98 GLU A C 1
ATOM 784 O O . GLU A 1 98 ? -17.895 -0.604 -1.220 1.00 96.88 98 GLU A O 1
ATOM 789 N N . GLN A 1 99 ? -17.855 -2.764 -0.593 1.00 98.00 99 GLN A N 1
ATOM 790 C CA . GLN A 1 99 ? -17.840 -2.532 0.855 1.00 98.00 99 GLN A CA 1
ATOM 791 C C . GLN A 1 99 ? -16.421 -2.391 1.426 1.00 98.00 99 GLN A C 1
ATOM 793 O O . GLN A 1 99 ? -16.267 -1.907 2.543 1.00 98.00 99 GLN A O 1
ATOM 798 N N . ALA A 1 100 ? -15.388 -2.751 0.661 1.00 96.69 100 ALA A N 1
ATOM 799 C CA . ALA A 1 100 ? -13.981 -2.628 1.044 1.00 96.69 100 ALA A CA 1
ATOM 800 C C . ALA A 1 100 ? -13.354 -1.270 0.658 1.00 96.69 100 ALA A C 1
ATOM 802 O O . ALA A 1 100 ? -12.137 -1.106 0.694 1.00 96.69 100 ALA A O 1
ATOM 803 N N . THR A 1 101 ? -14.169 -0.289 0.262 1.00 96.38 101 THR A N 1
ATOM 804 C CA . THR A 1 101 ? -13.700 1.068 -0.057 1.00 96.38 101 THR A CA 1
ATOM 805 C C . THR A 1 101 ? -13.491 1.897 1.208 1.00 96.38 101 THR A C 1
ATOM 807 O O . THR A 1 101 ? -14.144 1.663 2.225 1.00 96.38 101 THR A O 1
ATOM 810 N N . VAL A 1 102 ? -12.640 2.928 1.135 1.00 95.62 102 VAL A N 1
ATOM 811 C CA . VAL A 1 102 ? -12.412 3.864 2.253 1.00 95.62 102 VAL A CA 1
ATOM 812 C C . VAL A 1 102 ? -13.736 4.428 2.772 1.00 95.62 102 VAL A C 1
ATOM 814 O O . VAL A 1 102 ? -14.011 4.347 3.963 1.00 95.62 102 VAL A O 1
ATOM 817 N N . GLY A 1 103 ? -14.601 4.928 1.884 1.00 97.25 103 GLY A N 1
ATOM 818 C CA . GLY A 1 103 ? -15.899 5.487 2.275 1.00 97.25 103 GLY A CA 1
ATOM 819 C C . GLY A 1 103 ? -16.824 4.469 2.950 1.00 97.25 103 GLY A C 1
ATOM 820 O O . GLY A 1 103 ? -17.445 4.784 3.966 1.00 97.25 103 GLY A O 1
ATOM 821 N N . ALA A 1 104 ? -16.893 3.238 2.432 1.00 98.00 104 ALA A N 1
ATOM 822 C CA . ALA A 1 104 ? -17.705 2.184 3.036 1.00 98.00 104 ALA A CA 1
ATOM 823 C C . ALA A 1 104 ? -17.181 1.769 4.421 1.00 98.00 104 ALA A C 1
ATOM 825 O O . ALA A 1 104 ? -17.972 1.646 5.356 1.00 98.00 104 ALA A O 1
ATOM 826 N N . LEU A 1 105 ? -15.861 1.629 4.579 1.00 95.69 105 LEU A N 1
ATOM 827 C CA . LEU A 1 105 ? -15.233 1.266 5.852 1.00 95.69 105 LEU A CA 1
ATOM 828 C C . LEU A 1 105 ? -15.329 2.390 6.892 1.00 95.69 105 LEU A C 1
ATOM 830 O O . LEU A 1 105 ? -15.585 2.117 8.062 1.00 95.69 105 LEU A O 1
ATOM 834 N N . ARG A 1 106 ? -15.206 3.659 6.478 1.00 95.81 106 ARG A N 1
ATOM 835 C CA . ARG A 1 106 ? -15.448 4.819 7.355 1.00 95.81 106 ARG A CA 1
ATOM 836 C C . ARG A 1 106 ? -16.882 4.836 7.871 1.00 95.81 106 ARG A C 1
ATOM 838 O O . ARG A 1 106 ? -17.087 5.017 9.065 1.00 95.81 106 ARG A O 1
ATOM 845 N N . LYS A 1 107 ? -17.857 4.582 6.993 1.00 97.25 107 LYS A N 1
ATOM 846 C CA . LYS A 1 107 ? -19.266 4.462 7.383 1.00 97.25 107 LYS A CA 1
ATOM 847 C C . LYS A 1 107 ? -19.494 3.288 8.339 1.00 97.25 107 LYS A C 1
ATOM 849 O O . LYS A 1 107 ? -20.221 3.424 9.314 1.00 97.25 107 LYS A O 1
ATOM 854 N N . ALA A 1 108 ? -18.864 2.141 8.083 1.00 95.81 108 ALA A N 1
ATOM 855 C CA . ALA A 1 108 ? -18.955 0.976 8.963 1.00 95.81 108 ALA A CA 1
ATOM 856 C C . ALA A 1 108 ? -18.337 1.223 10.353 1.00 95.81 108 ALA A C 1
ATOM 858 O O . ALA A 1 108 ? -18.751 0.591 11.318 1.00 95.81 108 ALA A O 1
ATOM 859 N N . ALA A 1 109 ? -17.378 2.147 10.458 1.00 95.12 109 ALA A N 1
ATOM 860 C CA . ALA A 1 109 ? -16.755 2.544 11.717 1.00 95.12 109 ALA A CA 1
ATOM 861 C C . ALA A 1 109 ? -17.552 3.608 12.504 1.00 95.12 109 ALA A C 1
ATOM 863 O O . ALA A 1 109 ? -17.137 3.981 13.602 1.00 95.12 109 ALA A O 1
ATOM 864 N N . GLU A 1 110 ? -18.680 4.111 11.989 1.00 96.06 110 GLU A N 1
ATOM 865 C CA . GLU A 1 110 ? -19.519 5.069 12.719 1.00 96.06 110 GLU A CA 1
ATOM 866 C C . GLU A 1 110 ? -19.956 4.499 14.081 1.00 96.06 110 GLU A C 1
ATOM 868 O O . GLU A 1 110 ? -20.422 3.368 14.190 1.00 96.06 110 GLU A O 1
ATOM 873 N N . GLY A 1 111 ? -19.800 5.295 15.143 1.00 95.56 111 GLY A N 1
ATOM 874 C CA . GLY A 1 111 ? -20.108 4.877 16.516 1.00 95.56 111 GLY A CA 1
ATOM 875 C C . GLY A 1 111 ? -18.993 4.101 17.227 1.00 95.56 111 GLY A C 1
ATOM 876 O O . GLY A 1 111 ? -19.117 3.8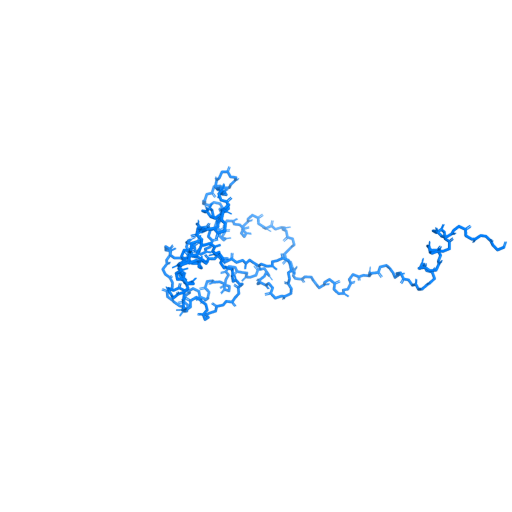59 18.428 1.00 95.56 111 GLY A O 1
ATOM 877 N N . HIS A 1 112 ? -17.897 3.762 16.542 1.00 93.31 112 HIS A N 1
ATOM 878 C CA . HIS A 1 112 ? -16.690 3.222 17.167 1.00 93.31 112 HIS A CA 1
ATOM 879 C C . HIS A 1 112 ? -15.721 4.347 17.560 1.00 93.31 112 HIS A C 1
ATOM 881 O O . HIS A 1 112 ? -15.540 5.318 16.824 1.00 93.31 112 HIS A O 1
ATOM 887 N N . ASP A 1 113 ? -15.072 4.211 18.719 1.00 91.38 113 ASP A N 1
ATOM 888 C CA . ASP A 1 113 ? -14.002 5.123 19.124 1.00 91.38 113 ASP A CA 1
ATOM 889 C C . ASP A 1 113 ? -12.725 4.814 18.334 1.00 91.38 113 ASP A C 1
ATOM 891 O O . ASP A 1 113 ? -12.136 3.742 18.459 1.00 91.38 113 ASP A O 1
ATOM 895 N N . VAL A 1 114 ? -12.314 5.773 17.509 1.00 88.69 114 VAL A N 1
ATOM 896 C CA . VAL A 1 114 ? -11.086 5.725 16.702 1.00 88.69 114 VAL A CA 1
ATOM 897 C C . VAL A 1 114 ? -10.083 6.802 17.124 1.00 88.69 114 VAL A C 1
ATOM 899 O O . VAL A 1 114 ? -9.158 7.121 16.374 1.00 88.69 114 VAL A O 1
ATOM 902 N N . SER A 1 115 ? -10.275 7.401 18.304 1.00 87.50 115 SER A N 1
ATOM 903 C CA . SER A 1 115 ? -9.390 8.437 18.828 1.00 87.50 115 SER A CA 1
ATOM 904 C C . SER A 1 115 ? -7.976 7.905 19.077 1.00 87.50 115 SER A C 1
ATOM 906 O O . SER A 1 115 ? -7.766 6.755 19.462 1.00 87.50 115 SER A O 1
ATOM 908 N N . ILE A 1 116 ? -6.977 8.760 18.848 1.00 86.88 116 ILE A N 1
ATOM 909 C CA . ILE A 1 116 ? -5.580 8.439 19.153 1.00 86.88 116 ILE A CA 1
ATOM 910 C C . ILE A 1 116 ? -5.421 8.407 20.675 1.00 86.88 116 ILE A C 1
ATOM 912 O O . ILE A 1 116 ? -5.651 9.411 21.351 1.00 86.88 116 ILE A O 1
ATOM 916 N N . GLN A 1 117 ? -4.990 7.262 21.201 1.00 80.38 117 GLN A N 1
ATOM 917 C CA . GLN A 1 117 ? -4.743 7.049 22.624 1.00 80.38 117 GLN A CA 1
ATOM 918 C C . GLN A 1 117 ? -3.263 6.737 22.852 1.00 80.38 117 GLN A C 1
ATOM 920 O O . GLN A 1 117 ? -2.707 5.815 22.260 1.00 80.38 117 GLN A O 1
ATOM 925 N N . ALA A 1 118 ? -2.612 7.499 23.731 1.00 76.31 118 ALA A N 1
ATOM 926 C CA . ALA A 1 118 ? -1.236 7.223 24.126 1.00 76.31 118 ALA A CA 1
ATOM 927 C C . ALA A 1 118 ? -1.207 6.134 25.210 1.00 76.31 118 ALA A C 1
ATOM 929 O O . ALA A 1 118 ? -1.694 6.350 26.320 1.00 76.31 118 ALA A O 1
ATOM 930 N N . LEU A 1 119 ? -0.566 4.995 24.925 1.00 68.50 119 LEU A N 1
ATOM 931 C CA . LEU A 1 119 ? -0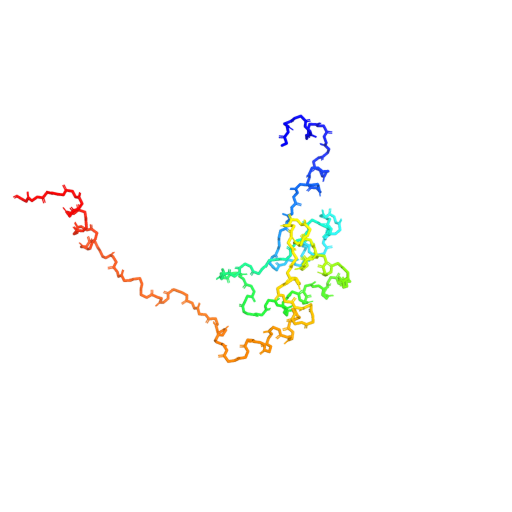.429 3.898 25.893 1.00 68.50 119 LEU A CA 1
ATOM 932 C C . LEU A 1 119 ? 0.514 4.229 27.068 1.00 68.50 119 LEU A C 1
ATOM 934 O O . LEU A 1 119 ? 0.534 3.506 28.059 1.00 68.50 119 LEU A O 1
ATOM 938 N N . SER A 1 120 ? 1.256 5.342 27.004 1.00 68.19 120 SER A N 1
ATOM 939 C CA . SER A 1 120 ? 2.203 5.777 28.046 1.00 68.19 120 SER A CA 1
ATOM 940 C C . SER A 1 120 ? 1.555 6.140 29.386 1.00 68.19 120 SER A C 1
ATOM 942 O O . SER A 1 120 ? 2.263 6.328 30.374 1.00 68.19 120 SER A O 1
ATOM 944 N N . LYS A 1 121 ? 0.223 6.260 29.426 1.00 55.91 121 LYS A N 1
ATOM 945 C CA . LYS A 1 121 ? -0.554 6.551 30.638 1.00 55.91 121 LYS A CA 1
ATOM 946 C C . LYS A 1 121 ? -1.289 5.341 31.204 1.00 55.91 121 LYS A C 1
ATOM 948 O O . LYS A 1 121 ? -1.998 5.501 32.195 1.00 55.91 121 LYS A O 1
ATOM 953 N N . HIS A 1 122 ? -1.148 4.155 30.610 1.00 58.34 122 HIS A N 1
ATOM 954 C CA . HIS A 1 122 ? -1.575 2.962 31.325 1.00 58.34 122 HIS A CA 1
ATOM 955 C C . HIS A 1 122 ? -0.715 2.847 32.578 1.00 58.34 122 HIS A C 1
ATOM 957 O O . HIS A 1 122 ? 0.512 2.815 32.493 1.00 58.34 122 HIS A O 1
ATOM 963 N N . GLU A 1 123 ? -1.361 2.818 33.743 1.00 58.31 123 GLU A N 1
ATOM 964 C CA . GLU A 1 123 ? -0.702 2.378 34.961 1.00 58.31 123 GLU A CA 1
ATOM 965 C C . GLU A 1 123 ? -0.189 0.964 34.687 1.00 58.31 123 GLU A C 1
ATOM 967 O O . GLU A 1 123 ? -0.942 -0.010 34.703 1.00 58.31 123 GLU A O 1
ATOM 972 N N . HIS A 1 124 ? 1.103 0.834 34.388 1.00 57.91 124 HIS A N 1
ATOM 973 C CA . HIS A 1 124 ? 1.786 -0.419 34.629 1.00 57.91 124 HIS A CA 1
ATOM 974 C C . HIS A 1 124 ? 1.632 -0.640 36.125 1.00 57.91 124 HIS A C 1
ATOM 976 O O . HIS A 1 124 ? 2.296 0.045 36.902 1.00 57.91 124 HIS A O 1
ATOM 982 N N . GLY A 1 125 ? 0.687 -1.508 36.514 1.00 54.69 125 GLY A N 1
ATOM 983 C CA . GLY A 1 125 ? 0.512 -1.944 37.893 1.00 54.69 125 GLY A CA 1
ATOM 984 C C . GLY A 1 125 ? 1.899 -2.248 38.422 1.00 54.69 125 GLY A C 1
ATOM 985 O O . GLY A 1 125 ? 2.580 -3.127 37.893 1.00 54.69 125 GLY A O 1
ATOM 986 N N . GLY A 1 126 ? 2.374 -1.372 39.305 1.00 54.31 126 GLY A N 1
ATOM 987 C CA . GLY A 1 126 ? 3.792 -1.240 39.556 1.00 54.31 126 GLY A CA 1
ATOM 988 C C . GLY A 1 126 ? 4.292 -2.531 40.157 1.00 54.31 126 GLY A C 1
ATOM 989 O O . GLY A 1 126 ? 4.060 -2.753 41.335 1.00 54.31 126 GLY A O 1
ATOM 990 N N . ALA A 1 127 ? 4.997 -3.347 39.373 1.00 63.81 127 ALA A N 1
ATOM 991 C CA . ALA A 1 127 ? 5.897 -4.337 39.926 1.00 63.81 127 ALA A CA 1
ATOM 992 C C . ALA A 1 127 ? 7.016 -3.542 40.597 1.00 63.81 127 ALA A C 1
ATOM 994 O O . ALA A 1 127 ? 8.023 -3.177 39.986 1.00 63.81 127 ALA A O 1
ATOM 995 N N . ASN A 1 128 ? 6.772 -3.163 41.845 1.00 67.69 128 ASN A N 1
ATOM 996 C CA . ASN A 1 128 ? 7.788 -2.542 42.661 1.00 67.69 128 ASN A CA 1
ATOM 997 C C . ASN A 1 128 ? 8.780 -3.639 43.092 1.00 67.69 128 ASN A C 1
ATOM 999 O O . ASN A 1 128 ? 8.532 -4.841 42.966 1.00 67.69 128 ASN A O 1
ATOM 1003 N N . PHE A 1 129 ? 9.942 -3.231 43.597 1.00 67.88 129 PHE A N 1
ATOM 1004 C CA . PHE A 1 129 ? 10.963 -4.183 44.041 1.00 67.88 129 PHE A CA 1
ATOM 1005 C C . PHE A 1 129 ? 10.45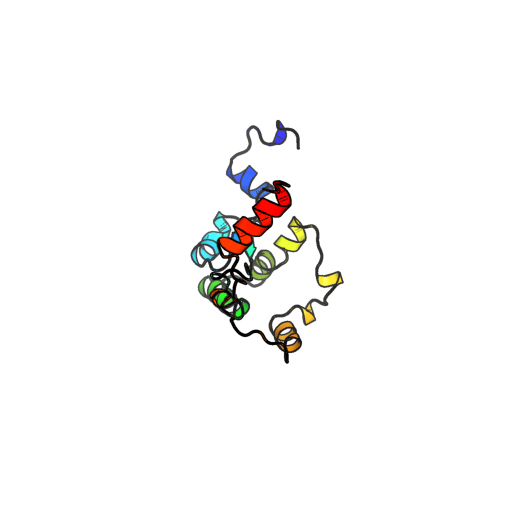3 -5.169 45.106 1.00 67.88 129 PHE A C 1
ATOM 1007 O O . PHE A 1 129 ? 10.985 -6.274 45.197 1.00 67.88 129 PHE A O 1
ATOM 1014 N N . ALA A 1 130 ? 9.435 -4.799 45.891 1.00 71.31 130 ALA A N 1
ATOM 1015 C CA . ALA A 1 130 ? 8.845 -5.684 46.887 1.00 71.31 130 ALA A CA 1
ATOM 1016 C C . ALA A 1 130 ? 7.989 -6.784 46.244 1.00 71.31 130 ALA A C 1
ATOM 1018 O O . ALA A 1 130 ? 8.090 -7.929 46.674 1.00 71.31 130 ALA A O 1
ATOM 1019 N N . ASP A 1 131 ? 7.249 -6.489 45.174 1.00 72.56 131 ASP A N 1
ATOM 1020 C CA . ASP A 1 131 ? 6.484 -7.496 44.426 1.00 72.56 131 ASP A CA 1
ATOM 1021 C C . ASP A 1 131 ? 7.416 -8.480 43.705 1.00 72.56 131 ASP A C 1
ATOM 1023 O O . ASP A 1 131 ? 7.185 -9.690 43.701 1.00 72.56 131 ASP A O 1
ATOM 1027 N N . PHE A 1 132 ? 8.532 -7.985 43.158 1.00 70.50 132 PHE A N 1
ATOM 1028 C CA . PHE A 1 132 ? 9.576 -8.842 42.592 1.00 70.50 132 PHE A CA 1
ATOM 1029 C C . PHE A 1 132 ? 10.232 -9.727 43.664 1.00 70.50 132 PHE A C 1
ATOM 1031 O O . PHE A 1 132 ? 10.404 -10.929 43.455 1.00 70.50 132 PHE A O 1
ATOM 1038 N N . ALA A 1 133 ? 10.569 -9.159 44.827 1.00 73.88 133 ALA A N 1
ATOM 1039 C CA . ALA A 1 133 ? 11.173 -9.898 45.933 1.00 73.88 133 ALA A CA 1
ATOM 1040 C C . ALA A 1 133 ? 10.219 -10.944 46.534 1.00 73.88 133 ALA A C 1
ATOM 1042 O O . ALA A 1 133 ? 10.658 -12.049 46.849 1.00 73.88 133 ALA A O 1
ATOM 1043 N N . ALA A 1 134 ? 8.927 -10.626 46.661 1.00 70.50 134 ALA A N 1
ATOM 1044 C CA . ALA A 1 134 ? 7.903 -11.547 47.145 1.00 70.50 134 ALA A CA 1
ATOM 1045 C C . ALA A 1 134 ? 7.741 -12.746 46.198 1.00 70.50 134 ALA A C 1
ATOM 1047 O O . ALA A 1 134 ? 7.854 -13.890 46.642 1.00 70.50 134 ALA A O 1
ATOM 1048 N N . ASN A 1 135 ? 7.611 -12.489 44.892 1.00 72.44 135 ASN A N 1
ATOM 1049 C CA . ASN A 1 135 ? 7.529 -13.541 43.877 1.00 72.44 135 ASN A CA 1
ATOM 1050 C C . ASN A 1 135 ? 8.810 -14.391 43.826 1.00 72.44 135 ASN A C 1
ATOM 1052 O O . ASN A 1 135 ? 8.743 -15.612 43.702 1.00 72.44 135 ASN A O 1
ATOM 1056 N N . ALA A 1 136 ? 9.988 -13.776 43.979 1.00 69.19 136 ALA A N 1
ATOM 1057 C CA . ALA A 1 136 ? 11.258 -14.497 44.039 1.00 69.19 136 ALA A CA 1
ATOM 1058 C C . ALA A 1 136 ? 11.378 -15.378 45.298 1.00 69.19 136 ALA A C 1
ATOM 1060 O O . ALA A 1 136 ? 11.911 -16.487 45.218 1.00 69.19 136 ALA A O 1
ATOM 1061 N N . LYS A 1 137 ? 10.865 -14.932 46.454 1.00 66.00 137 LYS A N 1
ATOM 1062 C CA . LYS A 1 137 ? 10.853 -15.732 47.693 1.00 66.00 137 LYS A CA 1
ATOM 1063 C C . LYS A 1 137 ? 9.889 -16.921 47.580 1.00 66.00 137 LYS A C 1
ATOM 1065 O O . LYS A 1 137 ? 10.213 -18.014 48.037 1.00 66.00 137 LYS A O 1
ATOM 1070 N N . GLU A 1 138 ? 8.754 -16.732 46.908 1.00 66.62 138 GLU A N 1
ATOM 1071 C CA . GLU A 1 138 ? 7.769 -17.788 46.644 1.00 66.62 138 GLU A CA 1
ATOM 1072 C C . GLU A 1 138 ? 8.288 -18.838 45.640 1.00 66.62 138 GLU A C 1
ATOM 1074 O O . GLU A 1 138 ? 8.166 -20.037 45.885 1.00 66.62 138 GLU A O 1
ATOM 1079 N N . LEU A 1 139 ? 8.968 -18.407 44.568 1.00 62.50 139 LEU A N 1
ATOM 1080 C CA . LEU A 1 139 ? 9.584 -19.286 43.559 1.00 62.50 139 LEU A CA 1
ATOM 1081 C C . LEU A 1 139 ? 10.798 -20.074 44.074 1.00 62.50 139 LEU A C 1
ATOM 1083 O O 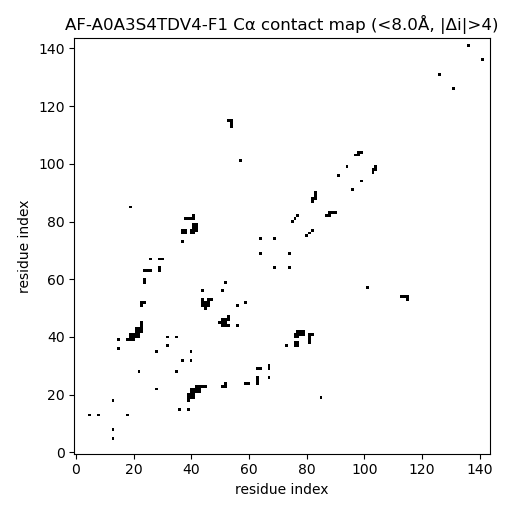. LEU A 1 139 ? 11.055 -21.181 43.604 1.00 62.50 139 LEU A O 1
ATOM 1087 N N . THR A 1 140 ? 11.565 -19.512 45.012 1.00 71.69 140 THR A N 1
ATOM 1088 C CA . THR A 1 140 ? 12.786 -20.152 45.540 1.00 71.69 140 THR A CA 1
ATOM 1089 C C . THR A 1 140 ? 12.534 -21.040 46.756 1.00 71.69 140 THR A C 1
ATOM 1091 O O . THR A 1 140 ? 13.437 -21.764 47.168 1.00 71.69 140 THR A O 1
ATOM 1094 N N . GLY A 1 141 ? 11.321 -21.026 47.323 1.00 56.75 141 GLY A N 1
ATOM 1095 C CA . GLY A 1 141 ? 10.912 -21.933 48.400 1.00 56.75 141 GLY A CA 1
ATOM 1096 C C . GLY A 1 141 ? 11.673 -21.770 49.724 1.00 56.75 141 GLY A C 1
ATOM 1097 O O . GLY A 1 141 ? 11.522 -22.612 50.609 1.00 56.75 141 GLY A O 1
ATOM 1098 N N . ASN A 1 142 ? 12.470 -20.711 49.895 1.00 58.47 142 ASN A N 1
ATOM 1099 C CA . ASN A 1 142 ? 13.221 -20.481 51.127 1.00 58.47 142 ASN A CA 1
ATOM 1100 C C . ASN A 1 142 ? 12.309 -19.906 52.221 1.00 58.47 142 ASN A C 1
ATOM 1102 O O . ASN A 1 142 ? 11.888 -18.747 52.162 1.00 58.47 142 ASN A O 1
ATOM 1106 N N . LYS A 1 143 ? 12.038 -20.725 53.241 1.00 55.03 143 LYS A N 1
ATOM 1107 C CA . LYS A 1 143 ? 11.566 -20.267 54.553 1.00 55.03 143 LYS A CA 1
ATOM 1108 C C . LYS A 1 143 ? 12.780 -20.073 55.459 1.00 55.03 143 LYS A C 1
ATOM 1110 O O . LYS A 1 143 ? 13.687 -20.902 55.419 1.00 55.03 143 LYS A O 1
ATOM 1115 N N . ASP A 1 144 ? 12.774 -18.954 56.181 1.00 61.31 144 ASP A N 1
ATOM 1116 C CA . ASP A 1 144 ? 13.834 -18.527 57.105 1.00 61.31 144 ASP A CA 1
ATOM 1117 C C . ASP A 1 144 ? 14.144 -19.594 58.176 1.00 61.31 144 ASP A C 1
ATOM 1119 O O . ASP A 1 144 ? 13.200 -20.310 58.597 1.00 61.31 144 ASP A O 1
#

Mean predicted aligned error: 9.77 Å

Secondary structure (DSSP, 8-state):
--TTTTTT--HHHHHHHH--EEESS-HHHHHTHHHH-GGGEEE---TTSTTS-TTSHHHHHHHHHHHTT--HHHHHIIIIIHHHHHHT--GGGTS-GGGSSHHHHHHHTTTS------GGGS------HHHHHHHHHHHHT---

Solvent-accessible surface area (backbone atoms only — not comparable to full-atom values): 8973 Å² total; per-residue (Å²): 134,67,84,69,78,65,65,87,60,54,70,68,55,53,42,66,77,73,45,77,44,74,42,71,88,50,61,65,57,61,65,41,27,77,80,75,33,54,82,28,32,30,60,43,61,59,76,89,47,92,88,27,47,76,82,55,39,69,63,57,50,48,51,44,36,59,79,54,69,59,51,69,74,58,50,44,28,24,66,44,53,30,51,27,65,75,67,72,45,70,68,58,84,80,42,53,69,80,57,70,33,71,70,43,47,56,60,71,46,62,95,58,91,72,74,91,76,73,73,88,73,59,78,68,77,73,77,42,74,64,57,52,50,51,52,50,43,64,76,66,68,71,76,135

Radius of gyration: 23.13 Å; Cα contacts (8 Å, |Δi|>4): 99; chains: 1; bounding box: 44×40×69 Å

Nearest PDB structures (foldseek):
  8uyr-assembly1_B  TM=8.536E-01  e=1.988E-10  Rhodococcus rhodochrous
  6omr-assembly1_B  TM=8.151E-01  e=1.092E-03  Streptomyces platensis
  4lam-assembly1_A  TM=7.340E-01  e=1.662E-01  Cordyceps militaris CM01
  2ffi-assembly2_B  TM=7.670E-01  e=4.901E-01  Pseudomonas putida KT2440
  4i6k-assembly1_A  TM=6.434E-01  e=4.049E-01  Acinetobacter baumannii AB0057

InterPro domains:
  IPR006680 Amidohydrolase-related [PF04909] (14-88)
  IPR032466 Metal-dependent hydrolase [SSF51556] (12-97)

pLDDT: mean 87.72, std 13.95, range [49.34, 98.62]

Organism: Mycolicibacterium aurum (NCBI:txid1791)

Sequence (144 aa):
MDRAGLRGQAALGVFREHFLTCFIADPVGVATRHQIGVDNICWEADYPHSDSMWPGAPEQLEEVFTSNAVPDAEINKMTFENAMRWYNWDPFTHIPKEQATVGALRKAAEGHDVSIQALSKHEHGGANFADFAANAKELTGNKD